Protein AF-T1BCH9-F1 (afdb_monomer)

Secondary structure (DSSP, 8-state):
-PEEPTTT--EE-TTTTSTTTT--S-HHHHHHHHHHHHH-SS---HHHHHHHHT--HHHHHHHH---SS-S---SHHHHHHHHTT----SEEEEEEEEEE--SS-S--STT-TTEEEEEEEEEE-TTSSSEEEE-

Structure (mmCIF, N/CA/C/O backbone):
data_AF-T1BCH9-F1
#
_entry.id   AF-T1BCH9-F1
#
loop_
_atom_site.group_PDB
_atom_site.id
_atom_site.type_symbol
_atom_site.label_atom_id
_atom_site.label_alt_id
_atom_site.label_comp_id
_atom_site.label_asym_id
_atom_site.label_entity_id
_atom_site.label_seq_id
_atom_site.pdbx_PDB_ins_code
_atom_site.Cartn_x
_atom_site.Cartn_y
_atom_site.Cartn_z
_atom_site.occupancy
_atom_site.B_iso_or_equiv
_atom_site.auth_seq_id
_atom_site.auth_comp_id
_atom_site.auth_asym_id
_atom_site.auth_atom_i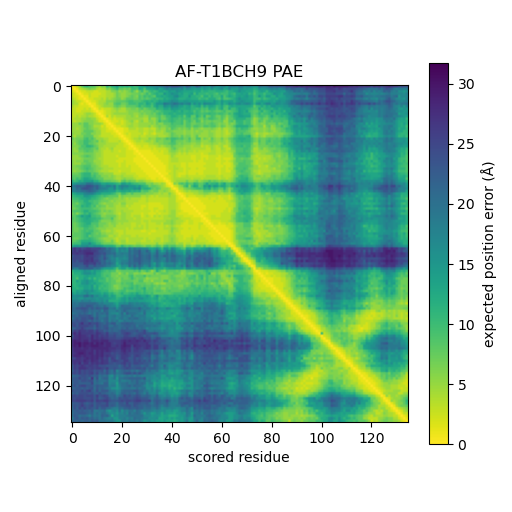d
_atom_site.pdbx_PDB_model_num
ATOM 1 N N . MET A 1 1 ? -18.109 -2.547 18.974 1.00 63.56 1 MET A N 1
ATOM 2 C CA . MET A 1 1 ? -18.253 -3.878 19.598 1.00 63.56 1 MET A CA 1
ATOM 3 C C . MET A 1 1 ? -16.959 -4.169 20.340 1.00 63.56 1 MET A C 1
ATOM 5 O O . MET A 1 1 ? -15.914 -4.207 19.699 1.00 63.56 1 MET A O 1
ATOM 9 N N . TYR A 1 2 ? -17.012 -4.238 21.669 1.00 80.88 2 TYR A N 1
ATOM 10 C CA . TYR A 1 2 ? -15.838 -4.457 22.515 1.00 80.88 2 TYR A CA 1
ATOM 11 C C . TYR A 1 2 ? -15.766 -5.932 22.905 1.00 80.88 2 TYR A C 1
ATOM 13 O O . TYR A 1 2 ? -16.759 -6.506 23.341 1.00 80.88 2 TYR A O 1
ATOM 21 N N . TYR A 1 3 ? -14.596 -6.531 22.728 1.00 84.50 3 TYR A N 1
ATOM 22 C CA . TYR A 1 3 ? -14.264 -7.871 23.181 1.00 84.50 3 TYR A CA 1
ATOM 23 C C . TYR A 1 3 ? -13.579 -7.749 24.530 1.00 84.50 3 TYR A C 1
ATOM 25 O O . TYR A 1 3 ? -12.558 -7.075 24.655 1.00 84.50 3 TYR A O 1
ATOM 33 N N . GLN A 1 4 ? -14.155 -8.377 25.549 1.00 89.62 4 GLN A N 1
ATOM 34 C CA . GLN A 1 4 ? -13.582 -8.369 26.884 1.00 89.62 4 GLN A CA 1
ATOM 35 C C . GLN A 1 4 ? -12.886 -9.697 27.160 1.00 89.62 4 GLN A C 1
ATOM 37 O O . GLN A 1 4 ? -13.500 -10.761 27.086 1.00 89.62 4 GLN A O 1
ATOM 42 N N . CYS A 1 5 ? -11.605 -9.634 27.512 1.00 88.94 5 CYS A N 1
ATOM 43 C CA . CYS A 1 5 ? -10.867 -10.804 27.956 1.00 88.94 5 CYS A CA 1
ATOM 44 C C . CYS A 1 5 ? -11.442 -11.315 29.282 1.00 88.94 5 CYS A C 1
ATOM 46 O O . CYS A 1 5 ? -11.578 -10.561 30.248 1.00 88.94 5 CYS A O 1
ATOM 48 N N . ARG A 1 6 ? -11.741 -12.615 29.353 1.00 90.31 6 ARG A N 1
ATOM 49 C CA . ARG A 1 6 ? -12.289 -13.247 30.562 1.00 90.31 6 ARG A CA 1
ATOM 50 C C . ARG A 1 6 ? -11.279 -13.303 31.714 1.00 90.31 6 ARG A C 1
ATOM 52 O O . ARG A 1 6 ? -11.693 -13.211 32.863 1.00 90.31 6 ARG A O 1
ATOM 59 N N . ALA A 1 7 ? -9.986 -13.431 31.413 1.00 91.56 7 ALA A N 1
ATOM 60 C CA . ALA A 1 7 ? -8.933 -13.595 32.416 1.00 91.56 7 ALA A CA 1
ATOM 61 C C . ALA A 1 7 ? -8.477 -12.262 33.034 1.00 91.56 7 ALA A C 1
ATOM 63 O O . ALA A 1 7 ? -8.392 -12.148 34.250 1.00 91.56 7 ALA A O 1
ATOM 64 N N . CYS A 1 8 ? -8.218 -11.240 32.211 1.00 92.69 8 CYS A N 1
ATOM 65 C CA . CYS A 1 8 ? -7.668 -9.958 32.674 1.00 92.69 8 CYS A CA 1
ATOM 66 C C . CYS A 1 8 ? -8.655 -8.784 32.602 1.00 92.69 8 CYS A C 1
ATOM 68 O O . CYS A 1 8 ? -8.279 -7.652 32.888 1.00 92.69 8 CYS A O 1
ATOM 70 N N . ARG A 1 9 ? -9.910 -9.022 32.185 1.00 87.62 9 ARG A N 1
ATOM 71 C CA . ARG A 1 9 ? -10.977 -8.009 32.022 1.00 87.62 9 ARG A CA 1
ATOM 72 C C . ARG A 1 9 ? -10.651 -6.874 31.044 1.00 87.62 9 ARG A C 1
ATOM 74 O O . ARG A 1 9 ? -11.478 -5.974 30.893 1.00 87.62 9 ARG A O 1
ATOM 81 N N . HIS A 1 10 ? -9.517 -6.945 30.346 1.00 88.00 10 HIS A N 1
ATOM 82 C CA . HIS A 1 10 ? -9.105 -5.989 29.327 1.00 88.00 10 HIS A CA 1
ATOM 83 C C . HIS A 1 10 ? -10.112 -5.951 28.175 1.00 88.00 10 HIS A C 1
ATOM 85 O O . HIS A 1 10 ? -10.547 -6.999 27.690 1.00 88.00 10 HIS A O 1
ATOM 91 N N . GLN A 1 11 ? -10.481 -4.746 27.748 1.00 87.06 11 GLN A N 1
ATOM 92 C CA . GLN A 1 11 ? -11.394 -4.518 26.635 1.00 87.06 11 GLN A CA 1
ATOM 93 C C . GLN A 1 11 ? -10.599 -4.134 25.394 1.00 87.06 11 GLN A C 1
ATOM 95 O O . GLN A 1 11 ? -9.865 -3.152 25.400 1.00 87.06 11 GLN A O 1
ATOM 100 N N . THR A 1 12 ? -10.789 -4.889 24.321 1.00 85.81 12 THR A N 1
ATOM 101 C CA . THR A 1 12 ? -10.198 -4.618 23.014 1.00 85.81 12 THR A CA 1
ATOM 102 C C . THR A 1 12 ? -11.286 -4.557 21.943 1.00 85.81 12 THR A C 1
ATOM 104 O O . THR A 1 12 ? -12.436 -4.927 22.170 1.00 85.81 12 THR A O 1
ATOM 107 N N . THR A 1 13 ? -10.958 -4.053 20.762 1.00 84.69 13 THR A N 1
ATOM 108 C CA . THR A 1 13 ? -11.834 -4.126 19.583 1.00 84.69 13 THR A CA 1
ATOM 109 C C . THR A 1 13 ? -11.165 -5.012 18.541 1.00 84.69 13 THR A C 1
ATOM 111 O O . THR A 1 13 ? -9.944 -5.107 18.531 1.00 84.69 13 THR A O 1
ATOM 114 N N . LEU A 1 14 ? -11.925 -5.632 17.632 1.00 82.19 14 LEU A N 1
ATOM 115 C CA . LEU A 1 14 ? -11.337 -6.450 16.549 1.00 82.19 14 LEU A CA 1
ATOM 116 C C . LEU A 1 14 ? -10.361 -5.669 15.668 1.00 82.19 14 LEU A C 1
ATOM 118 O O . LEU A 1 14 ? -9.473 -6.240 15.053 1.00 82.19 14 LEU A O 1
ATOM 122 N N . THR A 1 15 ? -10.547 -4.356 15.597 1.00 80.00 15 THR A N 1
ATOM 123 C CA . THR A 1 15 ? -9.691 -3.453 14.837 1.00 80.00 15 THR A CA 1
ATOM 124 C C . THR A 1 15 ? -8.494 -2.948 15.643 1.00 80.00 15 THR A C 1
ATOM 126 O O . THR A 1 15 ? -7.662 -2.248 15.075 1.00 80.00 15 THR A O 1
ATOM 129 N N . SER A 1 16 ? -8.401 -3.245 16.943 1.00 79.94 16 SER A N 1
ATOM 130 C CA . SER A 1 16 ? -7.311 -2.782 17.812 1.00 79.94 16 SER A CA 1
ATOM 131 C C . SER A 1 16 ? -5.981 -3.416 17.416 1.00 79.94 16 SER A C 1
ATOM 133 O O . SER A 1 16 ? -5.923 -4.620 17.186 1.00 79.94 16 SER A O 1
ATOM 135 N N . GLY A 1 17 ? -4.928 -2.606 17.289 1.00 74.94 17 GLY A N 1
ATOM 136 C CA . GLY A 1 17 ? -3.611 -3.045 16.828 1.00 74.94 17 GLY A CA 1
ATOM 137 C C . GLY A 1 17 ? -3.525 -3.332 15.326 1.00 74.94 17 GLY A C 1
ATOM 138 O O . GLY A 1 17 ? -2.484 -3.774 14.854 1.00 74.94 17 GLY A O 1
ATOM 139 N N . THR A 1 18 ? -4.594 -3.089 14.561 1.00 79.62 18 THR A N 1
ATOM 140 C CA . THR A 1 18 ? -4.604 -3.286 13.102 1.00 79.62 18 THR A CA 1
ATOM 141 C C . THR A 1 18 ? -4.562 -1.954 12.365 1.00 79.62 18 THR A C 1
ATOM 143 O O . THR A 1 18 ? -4.899 -0.903 12.916 1.00 79.62 18 THR A O 1
ATOM 146 N N . VAL A 1 19 ? -4.294 -2.003 11.058 1.00 76.06 19 VAL A N 1
ATOM 147 C CA . VAL A 1 19 ? -4.453 -0.842 10.171 1.00 76.06 19 VAL A CA 1
ATOM 148 C C . VAL A 1 19 ? -5.873 -0.262 10.223 1.00 76.06 19 VAL A C 1
ATOM 150 O O . VAL A 1 19 ? -6.072 0.908 9.936 1.00 76.06 19 VAL A O 1
ATOM 153 N N . PHE A 1 20 ? -6.894 -0.999 10.663 1.00 78.44 20 PHE A N 1
ATOM 154 C CA . PHE A 1 20 ? -8.267 -0.487 10.764 1.00 78.44 20 PHE A CA 1
ATOM 155 C C . PHE A 1 20 ? -8.542 0.295 12.051 1.00 78.44 20 PHE A C 1
ATOM 157 O O . PHE A 1 20 ? -9.608 0.903 12.180 1.00 78.44 20 PHE A O 1
ATOM 164 N N . GLU A 1 21 ? -7.595 0.348 12.989 1.00 78.94 21 GLU A N 1
ATOM 165 C CA . GLU A 1 21 ? -7.840 0.922 14.305 1.00 78.94 21 GLU A CA 1
ATOM 166 C C . GLU A 1 21 ? -8.231 2.405 14.239 1.00 78.94 21 GLU A C 1
ATOM 168 O O . GLU A 1 21 ? -7.628 3.211 13.518 1.00 78.94 21 GLU A O 1
ATOM 173 N N . GLY A 1 22 ? -9.269 2.774 14.997 1.00 75.00 22 GLY A N 1
ATOM 174 C CA . GLY A 1 22 ? -9.782 4.144 15.072 1.00 75.00 22 GLY A CA 1
ATOM 175 C C . GLY A 1 22 ? -10.431 4.655 13.780 1.00 75.00 22 GLY A C 1
ATOM 176 O O . GLY A 1 22 ? -10.791 5.829 13.709 1.00 75.00 22 GLY A O 1
ATOM 177 N N . SER A 1 23 ? -10.589 3.810 12.753 1.00 77.38 23 SER A N 1
ATOM 178 C CA . SER A 1 23 ? -11.319 4.183 11.545 1.00 77.38 23 SER A CA 1
ATOM 179 C C . SER A 1 23 ? -12.824 4.108 11.784 1.00 77.38 23 SER A C 1
ATOM 181 O O . SER A 1 23 ? -13.328 3.145 12.353 1.00 77.38 23 SER A O 1
ATOM 183 N N . LYS A 1 24 ? -13.550 5.120 11.305 1.00 79.50 24 LYS A N 1
ATOM 184 C CA . LYS A 1 24 ? -15.020 5.117 11.245 1.00 79.50 24 LYS A CA 1
ATOM 185 C C . LYS A 1 24 ? -15.547 4.559 9.916 1.00 79.50 24 LYS A C 1
ATOM 187 O O . LYS A 1 24 ? -16.748 4.599 9.677 1.00 79.50 24 LYS A O 1
ATOM 192 N N . LEU A 1 25 ? -14.655 4.103 9.033 1.00 82.62 25 LEU A N 1
ATOM 193 C CA . LEU A 1 25 ? -15.027 3.562 7.731 1.00 82.62 25 LEU A CA 1
ATOM 194 C C . LEU A 1 25 ? -15.438 2.092 7.847 1.00 82.62 25 LEU A C 1
ATOM 196 O O . LEU A 1 25 ? -14.800 1.347 8.596 1.00 82.62 25 LEU A O 1
ATOM 200 N N . PRO A 1 26 ? -16.435 1.650 7.063 1.00 86.38 26 PRO A N 1
ATOM 201 C CA . PRO A 1 26 ? -16.726 0.234 6.899 1.00 86.38 26 PRO A CA 1
ATOM 202 C C . PRO A 1 26 ? -15.493 -0.544 6.421 1.00 86.38 26 PRO A C 1
ATOM 204 O O . PRO A 1 26 ? -14.726 -0.067 5.580 1.00 86.38 26 PRO A O 1
ATOM 207 N N . LEU A 1 27 ? -15.326 -1.776 6.911 1.00 84.88 27 LEU A N 1
ATOM 208 C CA . LEU A 1 27 ? -14.237 -2.663 6.479 1.00 84.88 27 LEU A CA 1
ATOM 209 C C . LEU A 1 27 ? -14.309 -2.989 4.978 1.00 84.88 27 LEU A C 1
ATOM 211 O O . LEU A 1 27 ? -13.284 -3.183 4.336 1.00 84.88 27 LEU A O 1
ATOM 215 N N . THR A 1 28 ? -15.503 -2.986 4.385 1.00 88.88 28 THR A N 1
ATOM 216 C CA . THR A 1 28 ? -15.689 -3.165 2.938 1.00 88.88 28 THR A CA 1
ATOM 217 C C . THR A 1 28 ? -15.014 -2.058 2.128 1.00 88.88 28 THR A C 1
ATOM 219 O O . THR A 1 28 ? -14.331 -2.347 1.149 1.00 88.88 28 THR A O 1
ATOM 222 N N . THR A 1 29 ? -15.121 -0.799 2.568 1.00 86.00 29 THR A N 1
ATOM 223 C CA . THR A 1 29 ? -14.429 0.347 1.955 1.00 86.00 29 THR A CA 1
ATOM 224 C C . THR A 1 29 ? -12.913 0.196 2.061 1.00 86.00 29 THR A C 1
ATOM 226 O O . THR A 1 29 ? -12.187 0.524 1.127 1.00 86.00 29 THR A O 1
ATOM 229 N N . TRP A 1 30 ? -12.432 -0.344 3.181 1.00 86.00 30 TRP A N 1
ATOM 230 C CA . TRP A 1 30 ? -11.021 -0.651 3.399 1.00 86.00 30 TRP A CA 1
ATOM 231 C C . TRP A 1 30 ? -10.487 -1.732 2.456 1.00 86.00 30 TRP A C 1
ATOM 233 O O . TRP A 1 30 ? -9.436 -1.544 1.845 1.00 86.00 30 TRP A O 1
ATOM 243 N N . PHE A 1 31 ? -11.214 -2.840 2.307 1.00 87.00 31 PHE A N 1
ATOM 244 C CA . PHE A 1 31 ? -10.851 -3.908 1.373 1.00 87.00 31 PHE A CA 1
ATOM 245 C C . PHE A 1 31 ? -10.874 -3.444 -0.078 1.00 87.00 31 PHE A C 1
ATOM 247 O O . PHE A 1 31 ? -9.951 -3.757 -0.827 1.00 87.00 31 PHE A O 1
ATOM 254 N N . LEU A 1 32 ? -11.855 -2.622 -0.451 1.00 87.94 32 LEU A N 1
ATOM 255 C CA . LEU A 1 32 ? -11.893 -2.010 -1.773 1.00 87.94 32 LEU A CA 1
ATOM 256 C C . LEU A 1 32 ? -10.694 -1.078 -2.002 1.00 87.94 32 LEU A C 1
ATOM 258 O O . LEU A 1 32 ? -10.058 -1.147 -3.049 1.00 87.94 32 LEU A O 1
ATOM 262 N N . ALA A 1 33 ? -10.341 -0.250 -1.014 1.00 85.25 33 ALA A N 1
ATOM 263 C CA . ALA A 1 33 ? -9.184 0.639 -1.103 1.00 85.25 33 ALA A CA 1
ATOM 264 C C . ALA A 1 33 ? -7.875 -0.144 -1.286 1.00 85.25 33 ALA A C 1
ATOM 266 O O . ALA A 1 33 ? -7.064 0.216 -2.136 1.00 85.25 33 ALA A O 1
ATOM 267 N N . MET A 1 34 ? -7.691 -1.232 -0.530 1.00 84.00 34 MET A N 1
ATOM 268 C CA . MET A 1 34 ? -6.533 -2.116 -0.680 1.00 84.00 34 MET A CA 1
ATOM 269 C C . MET A 1 34 ? -6.490 -2.752 -2.067 1.00 84.00 34 MET A C 1
ATOM 271 O O . MET A 1 34 ? -5.453 -2.686 -2.711 1.00 84.00 34 MET A O 1
ATOM 275 N N . HIS A 1 35 ? -7.604 -3.300 -2.554 1.00 85.44 35 HIS A N 1
ATOM 276 C CA . HIS A 1 35 ? -7.668 -3.913 -3.881 1.00 85.44 35 HIS A CA 1
ATOM 277 C C . HIS A 1 35 ? -7.303 -2.933 -5.006 1.00 85.44 35 HIS A C 1
ATOM 279 O O . HIS A 1 35 ? -6.547 -3.278 -5.910 1.00 85.44 35 HIS A O 1
ATOM 285 N N . LEU A 1 36 ? -7.804 -1.697 -4.936 1.00 84.38 36 LEU A N 1
ATOM 286 C CA . LEU A 1 36 ? -7.520 -0.671 -5.941 1.00 84.38 36 LEU A CA 1
ATOM 287 C C . LEU A 1 36 ? -6.054 -0.230 -5.924 1.00 84.38 36 LEU A C 1
ATOM 289 O O . LEU A 1 36 ? -5.469 -0.027 -6.983 1.00 84.38 36 LEU A O 1
ATOM 293 N N . LEU A 1 37 ? -5.457 -0.108 -4.734 1.00 78.31 37 LEU A N 1
ATOM 294 C CA . LEU A 1 37 ? -4.059 0.294 -4.581 1.00 78.31 37 LEU A CA 1
ATOM 295 C C . LEU A 1 37 ? -3.075 -0.820 -4.959 1.00 78.31 37 LEU A C 1
ATOM 297 O O . LEU A 1 37 ? -2.015 -0.520 -5.499 1.00 78.31 37 LEU A O 1
ATOM 301 N N . THR A 1 38 ? -3.406 -2.089 -4.702 1.00 76.56 38 THR A N 1
ATOM 302 C CA . THR A 1 38 ? -2.543 -3.225 -5.068 1.00 76.56 38 THR A CA 1
ATOM 303 C C . THR A 1 38 ? -2.712 -3.669 -6.515 1.00 76.56 38 THR A C 1
ATOM 305 O O . THR A 1 38 ? -1.763 -4.170 -7.109 1.00 76.56 38 THR A O 1
ATOM 308 N N . GLY A 1 39 ? -3.899 -3.486 -7.097 1.00 73.94 39 GLY A N 1
ATOM 309 C CA . GLY A 1 39 ? -4.171 -3.829 -8.493 1.00 73.94 39 GLY A CA 1
ATOM 310 C C . GLY A 1 39 ? -3.615 -2.817 -9.499 1.00 73.94 39 GLY A C 1
ATOM 311 O O . GLY A 1 39 ? -3.417 -3.153 -10.668 1.00 73.94 39 GLY A O 1
ATOM 312 N N . SER A 1 40 ? -3.349 -1.578 -9.079 1.00 69.69 40 SER A N 1
ATOM 313 C CA . SER A 1 40 ? -2.819 -0.545 -9.968 1.00 69.69 40 SER A CA 1
ATOM 314 C C . SER A 1 40 ? -1.303 -0.681 -10.154 1.00 69.69 40 SER A C 1
ATOM 316 O O . SER A 1 40 ? -0.549 -0.507 -9.200 1.00 69.69 40 SER A O 1
ATOM 318 N N . LYS A 1 41 ? -0.841 -0.905 -11.397 1.00 56.72 41 LYS A N 1
ATOM 319 C CA . LYS A 1 41 ? 0.597 -0.875 -11.766 1.00 56.72 41 LYS A CA 1
ATOM 320 C C . LYS A 1 41 ? 1.265 0.477 -11.483 1.00 56.72 41 LYS A C 1
ATOM 322 O O . LYS A 1 41 ? 2.476 0.548 -11.311 1.00 56.72 41 LYS A O 1
ATOM 327 N N . THR A 1 42 ? 0.482 1.551 -11.458 1.00 59.41 42 THR A N 1
ATOM 328 C CA . THR A 1 42 ? 0.913 2.914 -11.141 1.00 59.41 42 THR A CA 1
ATOM 329 C C . THR A 1 42 ? 0.272 3.353 -9.837 1.00 59.41 42 THR A C 1
ATOM 331 O O . THR A 1 42 ? -0.937 3.208 -9.689 1.00 59.41 42 THR A O 1
ATOM 334 N N . ASN A 1 43 ? 1.056 3.935 -8.926 1.00 65.62 43 ASN A N 1
ATOM 335 C CA . ASN A 1 43 ? 0.569 4.532 -7.680 1.00 65.62 43 ASN A CA 1
ATOM 336 C C . ASN A 1 43 ? -0.664 5.429 -7.921 1.00 65.62 43 ASN A C 1
ATOM 338 O O . ASN A 1 43 ? -0.524 6.576 -8.349 1.00 65.62 43 ASN A O 1
ATOM 342 N N . MET A 1 44 ? -1.865 4.917 -7.627 1.00 74.31 44 MET A N 1
ATOM 343 C CA . MET A 1 44 ? -3.137 5.595 -7.906 1.00 74.31 44 MET A CA 1
ATOM 344 C C . MET A 1 44 ? -3.216 6.953 -7.197 1.00 74.31 44 MET A C 1
ATOM 346 O O . MET A 1 44 ? -2.845 7.088 -6.028 1.00 74.31 44 MET A O 1
ATOM 350 N N . ALA A 1 45 ? -3.702 7.998 -7.867 1.00 81.69 45 ALA A N 1
ATOM 351 C CA . ALA A 1 45 ? -3.831 9.312 -7.238 1.00 81.69 45 ALA A CA 1
ATOM 352 C C . ALA A 1 45 ? -4.909 9.298 -6.135 1.00 81.69 45 ALA A C 1
ATOM 354 O O . ALA A 1 45 ? -5.940 8.642 -6.264 1.00 81.69 45 ALA A O 1
ATOM 355 N N . ALA A 1 46 ? -4.734 10.081 -5.060 1.00 80.06 46 ALA A N 1
ATOM 356 C CA . ALA A 1 46 ? -5.746 10.169 -3.993 1.00 80.06 46 ALA A CA 1
ATOM 357 C C . ALA A 1 46 ? -7.105 10.682 -4.515 1.00 80.06 46 ALA A C 1
ATOM 359 O O . ALA A 1 46 ? -8.159 10.300 -4.010 1.00 80.06 46 ALA A O 1
ATOM 360 N N . LEU A 1 47 ? -7.085 11.515 -5.561 1.00 84.94 47 LEU A N 1
ATOM 361 C CA . LEU A 1 47 ? -8.288 12.008 -6.229 1.00 84.94 47 LEU A CA 1
ATOM 362 C C . LEU A 1 47 ? -9.028 10.908 -7.004 1.00 84.94 47 LEU A C 1
ATOM 364 O O . LEU A 1 47 ? -10.254 10.912 -7.056 1.00 84.94 47 LEU A O 1
ATOM 368 N N . GLU A 1 48 ? -8.293 9.970 -7.591 1.00 84.81 48 GLU A N 1
ATOM 369 C CA . GLU A 1 48 ? -8.854 8.815 -8.288 1.00 84.81 48 GLU A CA 1
ATOM 370 C C . GLU A 1 48 ? -9.429 7.817 -7.280 1.00 84.81 48 GLU A C 1
ATOM 372 O O . GLU A 1 48 ? -10.592 7.430 -7.383 1.00 84.81 48 GLU A O 1
ATOM 377 N N . LEU A 1 49 ? -8.687 7.539 -6.205 1.00 84.00 49 LEU A N 1
ATOM 378 C CA . LEU A 1 49 ? -9.155 6.715 -5.093 1.00 84.00 49 LEU A CA 1
ATOM 379 C C . LEU A 1 49 ? -10.445 7.272 -4.468 1.00 84.00 49 LEU A C 1
ATOM 381 O O . LEU A 1 49 ? -11.373 6.523 -4.173 1.00 84.00 49 LEU A O 1
ATOM 385 N N . LYS A 1 50 ? -10.549 8.601 -4.328 1.00 88.19 50 LYS A N 1
ATOM 386 C CA . LYS A 1 50 ? -11.774 9.284 -3.890 1.00 88.19 50 LYS A CA 1
ATOM 387 C C . LYS A 1 50 ? -12.965 8.953 -4.795 1.00 88.19 50 LYS A C 1
ATOM 389 O O . LYS A 1 50 ? -14.048 8.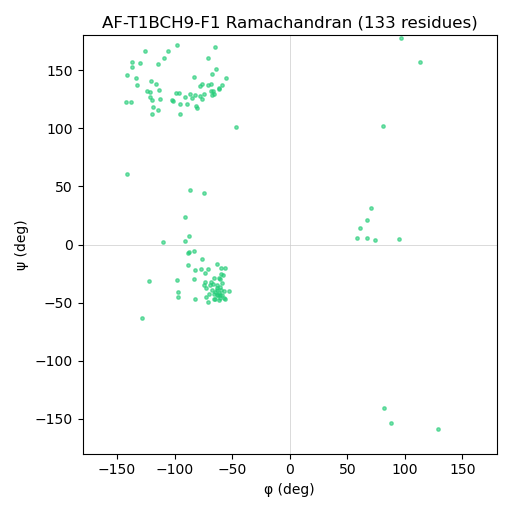672 -4.288 1.00 88.19 50 LYS A O 1
ATOM 394 N N . ARG A 1 51 ? -12.775 8.999 -6.119 1.00 88.38 51 ARG A N 1
ATOM 395 C CA . ARG A 1 51 ? -13.833 8.720 -7.104 1.00 88.38 51 ARG A CA 1
ATOM 396 C C . ARG A 1 51 ? -14.301 7.270 -7.023 1.00 88.38 51 ARG A C 1
ATOM 398 O O . ARG A 1 51 ? -15.501 7.038 -7.070 1.00 88.38 51 ARG A O 1
ATOM 405 N N . HIS A 1 52 ? -13.380 6.325 -6.841 1.00 86.81 52 HIS A N 1
ATOM 406 C CA . HIS A 1 52 ? -13.725 4.909 -6.714 1.00 86.81 52 HIS 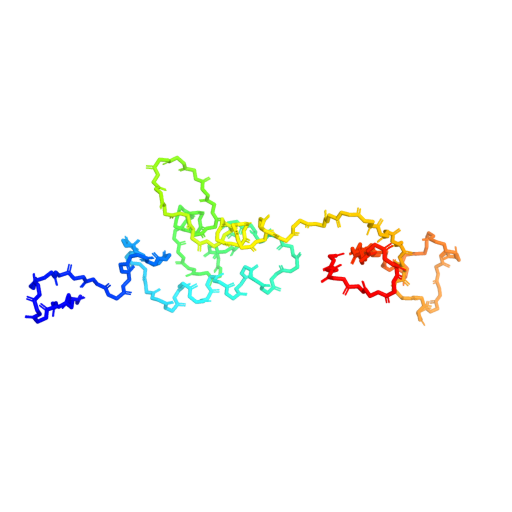A CA 1
ATOM 407 C C . HIS A 1 52 ? -14.394 4.558 -5.379 1.00 86.81 52 HIS A C 1
ATOM 409 O O . HIS A 1 52 ? -15.300 3.732 -5.350 1.00 86.81 52 HIS A O 1
ATOM 415 N N . LEU A 1 53 ? -13.961 5.173 -4.275 1.00 85.81 53 LEU A N 1
ATOM 416 C CA . LEU A 1 53 ? -14.466 4.865 -2.932 1.00 85.81 53 LEU A CA 1
ATOM 417 C C . LEU A 1 53 ? -15.707 5.673 -2.528 1.00 85.81 53 LEU A C 1
ATOM 419 O O . LEU A 1 53 ? -16.361 5.320 -1.550 1.00 85.81 53 LEU A O 1
ATOM 423 N N . GLY A 1 54 ? -16.006 6.779 -3.215 1.00 86.81 54 GLY A N 1
ATOM 424 C CA . GLY A 1 54 ? -17.120 7.666 -2.861 1.00 86.81 54 GLY A CA 1
ATOM 425 C C . GLY A 1 54 ? -16.937 8.403 -1.526 1.00 86.81 54 GLY A C 1
ATOM 426 O O . GLY A 1 54 ? -17.913 8.836 -0.919 1.00 86.81 54 GLY A O 1
ATOM 427 N N . VAL A 1 55 ? -15.699 8.540 -1.042 1.00 86.00 55 VAL A N 1
ATOM 428 C CA . VAL A 1 55 ? -15.376 9.202 0.236 1.00 86.00 55 VAL A CA 1
ATOM 429 C C . VAL A 1 55 ? -14.924 10.652 0.035 1.00 86.00 55 VAL A C 1
ATOM 431 O O . VAL A 1 55 ? -14.682 11.109 -1.083 1.00 86.00 55 VAL A O 1
ATOM 434 N N . CYS A 1 56 ? -14.771 11.406 1.124 1.00 86.81 56 CYS A N 1
ATOM 435 C CA . CYS A 1 56 ? -14.142 12.725 1.074 1.00 86.81 56 CYS A CA 1
ATOM 436 C C . CYS A 1 56 ? -12.672 12.619 0.643 1.00 86.81 56 CYS A C 1
ATOM 438 O O . CYS A 1 56 ? -12.001 11.623 0.916 1.00 86.81 56 CYS A O 1
ATOM 440 N N . TYR A 1 57 ? -12.153 13.671 0.003 1.00 84.19 57 TYR A N 1
ATOM 441 C CA . TYR A 1 57 ? -10.759 13.703 -0.452 1.00 84.19 57 TYR A CA 1
ATOM 442 C C . TYR A 1 57 ? -9.781 13.451 0.702 1.00 84.19 57 TYR A C 1
ATOM 444 O O . TYR A 1 57 ? -8.931 12.577 0.589 1.00 84.19 57 TYR A O 1
ATOM 452 N N . ASP A 1 58 ? -9.976 14.118 1.842 1.00 81.88 58 ASP A N 1
ATOM 453 C CA . ASP A 1 58 ? -9.142 13.938 3.036 1.00 81.88 58 ASP A CA 1
ATOM 454 C C . ASP A 1 58 ? -9.153 12.498 3.550 1.00 81.88 58 ASP A C 1
ATOM 456 O O . ASP A 1 58 ? -8.159 12.009 4.075 1.00 81.88 58 ASP A O 1
ATOM 460 N N . THR A 1 59 ? -10.280 11.801 3.401 1.00 81.75 59 THR A N 1
ATOM 461 C CA . THR A 1 59 ? -10.401 10.394 3.776 1.00 81.75 59 THR A CA 1
ATOM 462 C C . THR A 1 59 ? -9.624 9.512 2.809 1.00 81.75 59 THR A C 1
ATOM 464 O O . THR A 1 59 ? -8.820 8.708 3.262 1.00 81.75 59 THR A O 1
ATOM 467 N N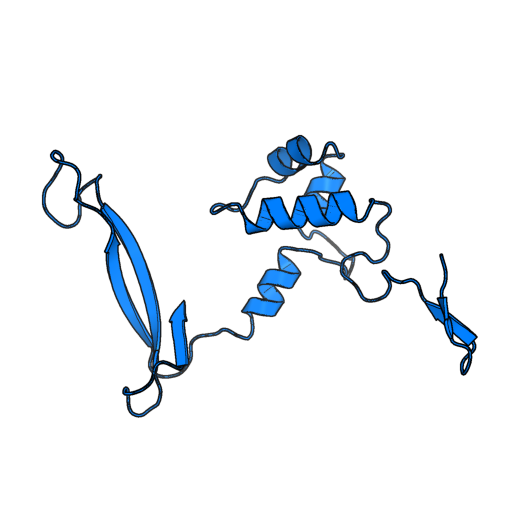 . ALA A 1 60 ? -9.803 9.689 1.497 1.00 83.19 60 ALA A N 1
ATOM 468 C CA . ALA A 1 60 ? -9.039 8.958 0.483 1.00 83.19 60 ALA A CA 1
ATOM 469 C C . ALA A 1 60 ? -7.533 9.213 0.612 1.00 83.19 60 ALA A C 1
ATOM 471 O O . ALA A 1 60 ? -6.722 8.300 0.489 1.00 83.19 60 ALA A O 1
ATOM 472 N N . TRP A 1 61 ? -7.154 10.447 0.920 1.00 78.81 61 TRP A N 1
ATOM 473 C CA . TRP A 1 61 ? -5.768 10.808 1.121 1.00 78.81 61 TRP A CA 1
ATOM 474 C C . TRP A 1 61 ? -5.203 10.201 2.409 1.00 78.81 61 TRP A C 1
ATOM 476 O O . TRP A 1 61 ? -4.142 9.609 2.335 1.00 78.81 61 TRP A O 1
ATOM 486 N N . LYS A 1 62 ? -5.930 10.201 3.538 1.00 76.25 62 LYS A N 1
ATOM 487 C CA . LYS A 1 62 ? -5.516 9.502 4.780 1.00 76.25 62 LYS A CA 1
ATOM 488 C C . LYS A 1 62 ? -5.466 7.976 4.641 1.00 76.25 62 LYS A C 1
ATOM 490 O O . LYS A 1 62 ? -4.706 7.321 5.342 1.00 76.25 62 LYS A O 1
ATOM 495 N N . LEU A 1 63 ? -6.292 7.397 3.767 1.00 78.12 63 LEU A N 1
ATOM 496 C CA . LEU A 1 63 ? -6.212 5.974 3.411 1.00 78.12 63 LEU A CA 1
ATOM 497 C C . LEU A 1 63 ? -4.914 5.665 2.648 1.00 78.12 63 LEU A C 1
ATOM 499 O O . LEU A 1 63 ? -4.357 4.578 2.796 1.00 78.12 63 LEU A O 1
ATOM 503 N N . LYS A 1 64 ? -4.448 6.619 1.832 1.00 74.06 64 LYS A N 1
ATOM 504 C CA . LYS A 1 64 ? -3.337 6.450 0.893 1.00 74.06 64 LYS A CA 1
ATOM 505 C C . LYS A 1 64 ? -1.979 6.940 1.421 1.00 74.06 64 LYS A C 1
ATOM 507 O O . LYS A 1 64 ? -0.962 6.334 1.093 1.00 74.06 64 LYS A O 1
ATOM 512 N N . HIS A 1 65 ? -1.919 8.072 2.117 1.00 65.75 65 HIS A N 1
ATOM 513 C CA . HIS A 1 65 ? -0.707 8.843 2.426 1.00 65.75 65 HIS A CA 1
ATOM 514 C C . HIS A 1 65 ? -0.654 9.269 3.900 1.00 65.75 65 HIS A C 1
ATOM 516 O O . HIS A 1 65 ? -1.669 9.659 4.480 1.00 65.75 65 HIS A O 1
ATOM 522 N N . ASP A 1 66 ? 0.563 9.248 4.449 1.00 49.50 66 ASP A N 1
ATOM 523 C CA . ASP A 1 66 ? 0.940 9.891 5.708 1.00 49.50 66 ASP A CA 1
ATOM 524 C C . ASP A 1 66 ? 1.076 11.397 5.477 1.00 49.50 66 ASP A C 1
ATOM 526 O O . ASP A 1 66 ? 1.868 11.831 4.636 1.00 49.50 66 ASP A O 1
ATOM 530 N N . GLN A 1 67 ? 0.355 12.198 6.257 1.00 38.97 67 GLN A N 1
ATOM 531 C CA . GLN A 1 67 ? 0.996 13.392 6.788 1.00 38.97 67 GLN A CA 1
ATOM 532 C C . GLN A 1 67 ? 0.536 13.648 8.222 1.00 38.97 67 GLN A C 1
ATOM 534 O O . GLN A 1 67 ? -0.623 13.991 8.481 1.00 38.97 67 GLN A O 1
ATOM 539 N N . ARG A 1 68 ? 1.544 13.693 9.092 1.00 42.88 68 ARG A N 1
ATOM 540 C CA . ARG A 1 68 ? 1.623 14.453 10.346 1.00 42.88 68 ARG A CA 1
ATOM 541 C C . ARG A 1 68 ? 0.911 13.803 11.534 1.00 42.88 68 ARG A C 1
ATOM 543 O O . ARG A 1 68 ? -0.264 14.034 11.800 1.00 42.88 68 ARG A O 1
ATOM 550 N N . LYS A 1 69 ? 1.734 13.193 12.391 1.00 37.75 69 LYS A N 1
ATOM 551 C CA . LYS A 1 69 ? 1.507 13.052 13.843 1.00 37.75 69 LY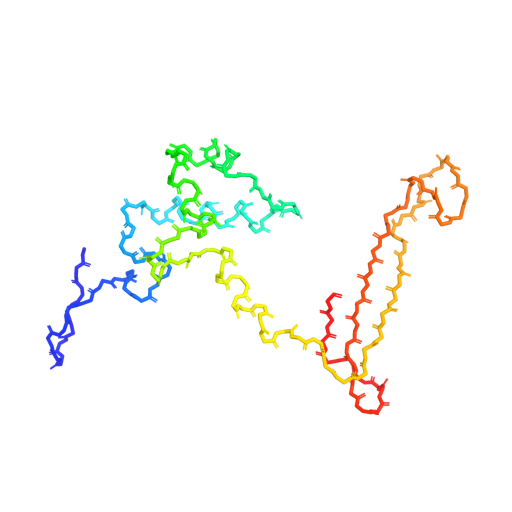S A CA 1
ATOM 552 C C . LYS A 1 69 ? 0.389 12.097 14.281 1.00 37.75 69 LYS A C 1
ATOM 554 O O . LYS A 1 69 ? -0.192 12.300 15.347 1.00 37.75 69 LYS A O 1
ATOM 559 N N . SER A 1 70 ? 0.111 11.028 13.541 1.00 40.16 70 SER A N 1
ATOM 560 C CA . SER A 1 70 ? -0.656 9.909 14.101 1.00 40.16 70 SER A CA 1
ATOM 561 C C . SER A 1 70 ? -0.041 8.583 13.653 1.00 40.16 70 SER A C 1
ATOM 563 O O . SER A 1 70 ? 0.060 8.385 12.452 1.00 40.16 70 SER A O 1
ATOM 565 N N . PRO A 1 71 ? 0.375 7.689 14.571 1.00 43.34 71 PRO A N 1
ATOM 566 C CA . PRO A 1 71 ? 1.139 6.468 14.271 1.00 43.34 71 PRO A CA 1
ATOM 567 C C . PRO A 1 71 ? 0.283 5.354 13.632 1.00 43.34 71 PRO A C 1
ATOM 569 O O . PRO A 1 71 ? 0.294 4.213 14.083 1.00 43.34 71 PRO A O 1
ATOM 572 N N . ARG A 1 72 ? -0.566 5.686 12.656 1.00 49.59 72 ARG A N 1
ATOM 573 C CA . ARG A 1 72 ? -1.536 4.762 12.047 1.00 49.59 72 ARG A CA 1
ATOM 574 C C . ARG A 1 72 ? -1.638 5.000 10.551 1.00 49.59 72 ARG A C 1
ATOM 576 O O . ARG A 1 72 ? -2.707 5.338 10.042 1.00 49.59 72 ARG A O 1
ATOM 583 N N . ASP A 1 73 ? -0.514 4.814 9.887 1.00 49.97 73 ASP A N 1
ATOM 584 C CA . ASP A 1 73 ? -0.357 4.708 8.441 1.00 49.97 73 ASP A CA 1
ATOM 585 C C . ASP A 1 73 ? -0.826 3.323 7.980 1.00 49.97 73 ASP A C 1
ATOM 587 O O . ASP A 1 73 ? -0.623 2.342 8.695 1.00 49.97 73 ASP A O 1
ATOM 591 N N . LYS A 1 74 ? -1.552 3.210 6.856 1.00 62.50 74 LYS A N 1
ATOM 592 C CA . LYS A 1 74 ? -2.441 2.034 6.694 1.00 62.50 74 LYS A CA 1
ATOM 593 C C . LYS A 1 74 ? -2.218 1.139 5.488 1.00 62.50 74 LYS A C 1
ATOM 595 O O . LYS A 1 74 ? -2.521 -0.042 5.590 1.00 62.50 74 LYS A O 1
ATOM 600 N N . ILE A 1 75 ? -1.765 1.657 4.347 1.00 66.00 75 ILE A N 1
ATOM 601 C CA . ILE A 1 75 ? -1.566 0.804 3.160 1.00 66.00 75 ILE A CA 1
ATOM 602 C C . ILE A 1 75 ? -0.169 0.995 2.593 1.00 66.00 75 ILE A C 1
ATOM 604 O O . ILE A 1 75 ? 0.620 0.062 2.650 1.00 66.00 75 ILE A O 1
ATOM 608 N N . MET A 1 76 ? 0.180 2.193 2.113 1.00 70.50 76 MET A N 1
ATOM 609 C CA . MET A 1 76 ? 1.500 2.411 1.503 1.00 70.50 76 MET A CA 1
ATOM 610 C C . MET A 1 76 ? 2.645 2.183 2.492 1.00 70.50 76 MET A C 1
ATOM 612 O O . MET A 1 76 ? 3.598 1.499 2.154 1.00 70.50 76 MET A O 1
ATOM 616 N N . GLN A 1 77 ? 2.527 2.675 3.727 1.00 69.88 77 GLN A N 1
ATOM 617 C CA . GLN A 1 77 ? 3.539 2.423 4.752 1.00 69.88 77 GLN A CA 1
ATOM 618 C C . GLN A 1 77 ? 3.621 0.953 5.150 1.00 69.88 77 GLN A C 1
ATOM 620 O O . GLN A 1 77 ? 4.717 0.427 5.241 1.00 69.88 77 GLN A O 1
ATOM 625 N N . THR A 1 78 ? 2.490 0.266 5.318 1.00 68.94 78 THR A N 1
ATOM 626 C CA . THR A 1 78 ? 2.489 -1.175 5.609 1.00 68.94 78 THR A CA 1
ATOM 627 C C . THR A 1 78 ? 3.150 -1.974 4.485 1.00 68.94 78 THR A C 1
ATOM 629 O O . THR A 1 78 ? 3.856 -2.943 4.751 1.00 68.94 78 THR A O 1
ATOM 632 N N . MET A 1 79 ? 2.965 -1.559 3.227 1.00 71.12 79 MET A N 1
ATOM 633 C CA . MET A 1 79 ? 3.696 -2.135 2.098 1.00 71.12 79 MET A CA 1
ATOM 634 C C . MET A 1 79 ? 5.192 -1.823 2.181 1.00 71.12 79 MET A C 1
ATOM 636 O O . MET A 1 79 ? 5.995 -2.740 2.059 1.00 71.12 79 MET A O 1
ATOM 640 N N . THR A 1 80 ? 5.576 -0.574 2.455 1.00 73.00 80 THR A N 1
ATOM 641 C CA . THR A 1 80 ? 6.983 -0.178 2.612 1.00 73.00 80 THR A CA 1
ATOM 642 C C . THR A 1 80 ? 7.669 -0.916 3.758 1.00 73.00 80 THR A C 1
ATOM 644 O O . THR A 1 80 ? 8.762 -1.424 3.573 1.00 73.00 80 THR A O 1
ATOM 647 N N . GLU A 1 81 ? 7.047 -1.018 4.932 1.00 73.31 81 GLU A N 1
ATOM 648 C CA . GLU A 1 81 ? 7.581 -1.738 6.096 1.00 73.31 81 GLU A CA 1
ATOM 649 C C . GLU A 1 81 ? 7.733 -3.235 5.813 1.00 73.31 81 GLU A C 1
ATOM 651 O O . GLU A 1 81 ? 8.679 -3.865 6.279 1.00 73.31 81 GLU A O 1
ATOM 656 N N . ARG A 1 82 ? 6.826 -3.808 5.015 1.00 73.12 82 ARG A N 1
ATOM 657 C CA . ARG A 1 82 ? 6.913 -5.206 4.587 1.00 73.12 82 ARG A CA 1
ATOM 658 C C . ARG A 1 82 ? 7.996 -5.443 3.534 1.00 73.12 82 ARG A C 1
ATOM 660 O O . ARG A 1 82 ? 8.581 -6.523 3.518 1.00 73.12 82 ARG A O 1
ATOM 667 N N . GLU A 1 83 ? 8.251 -4.464 2.672 1.00 71.06 83 GLU A N 1
ATOM 668 C CA . GLU A 1 83 ? 9.342 -4.486 1.688 1.00 71.06 83 GLU A CA 1
ATOM 669 C C . GLU A 1 83 ? 10.694 -4.074 2.289 1.00 71.06 83 GLU A C 1
ATOM 671 O O . GLU A 1 83 ? 11.733 -4.473 1.780 1.00 71.06 83 GLU A O 1
ATOM 676 N N . ALA A 1 84 ? 10.720 -3.343 3.406 1.00 75.62 84 ALA A N 1
ATOM 677 C CA . ALA A 1 84 ? 11.944 -2.905 4.076 1.00 75.62 84 ALA A CA 1
ATOM 678 C C . ALA A 1 84 ? 12.950 -4.036 4.385 1.00 75.62 84 ALA A C 1
ATOM 680 O O . ALA A 1 84 ? 14.143 -3.804 4.199 1.00 75.62 84 ALA A O 1
ATOM 681 N N . PRO A 1 85 ? 12.544 -5.252 4.814 1.00 72.25 85 PRO A N 1
ATOM 682 C CA . PRO A 1 85 ? 13.481 -6.363 4.983 1.00 72.25 85 PRO A CA 1
ATOM 683 C C . PRO A 1 85 ? 13.910 -7.030 3.664 1.00 72.25 85 PRO A C 1
ATOM 685 O O . PRO A 1 85 ? 14.854 -7.813 3.678 1.00 72.25 85 PRO A O 1
ATOM 688 N N . ARG A 1 86 ? 13.254 -6.754 2.527 1.00 68.38 86 ARG A N 1
ATOM 689 C CA . ARG A 1 86 ? 13.588 -7.308 1.199 1.00 68.38 86 ARG A CA 1
ATOM 690 C C . ARG A 1 86 ? 14.656 -6.475 0.491 1.00 68.38 86 ARG A C 1
ATOM 692 O O . ARG A 1 86 ? 14.528 -6.127 -0.679 1.00 68.38 86 ARG A O 1
ATOM 699 N N . GLN A 1 87 ? 15.722 -6.138 1.206 1.00 72.56 87 GLN A N 1
ATOM 700 C CA . GLN A 1 87 ? 16.887 -5.523 0.582 1.00 72.56 87 GLN A CA 1
ATOM 701 C C . GLN A 1 87 ? 17.764 -6.608 -0.041 1.00 72.56 87 GLN A C 1
ATOM 703 O O . GLN A 1 87 ? 18.112 -7.589 0.614 1.00 72.56 87 GLN A O 1
ATOM 708 N N . LEU A 1 88 ? 18.117 -6.427 -1.314 1.00 74.38 88 LEU A N 1
ATOM 709 C CA . LEU A 1 88 ? 19.111 -7.267 -1.974 1.00 74.38 88 LEU A CA 1
ATOM 710 C C . LEU A 1 88 ? 20.479 -6.999 -1.330 1.00 74.38 88 LEU A C 1
ATOM 712 O O . LEU A 1 88 ? 20.891 -5.846 -1.202 1.00 74.38 88 LEU A O 1
ATOM 716 N N . ALA A 1 89 ? 21.165 -8.059 -0.914 1.00 71.12 89 ALA A N 1
ATOM 717 C CA . ALA A 1 89 ? 22.465 -8.000 -0.254 1.00 71.12 89 ALA A CA 1
ATOM 718 C C . ALA A 1 89 ? 23.393 -9.085 -0.816 1.00 71.12 89 ALA A C 1
ATOM 720 O O . ALA A 1 89 ? 22.922 -10.087 -1.351 1.00 71.12 89 ALA A O 1
ATOM 721 N N . GLY A 1 90 ? 24.706 -8.889 -0.679 1.00 75.44 90 GLY A N 1
ATOM 722 C CA . GLY A 1 90 ? 25.710 -9.795 -1.242 1.00 75.44 90 GLY A CA 1
ATOM 723 C C . GLY A 1 90 ? 25.973 -9.516 -2.722 1.00 75.44 90 GLY A C 1
ATOM 724 O O . GLY A 1 90 ? 26.038 -8.357 -3.135 1.00 75.44 90 GLY A O 1
ATOM 725 N N . PHE A 1 91 ? 26.155 -10.572 -3.514 1.00 76.12 91 PHE A N 1
ATOM 726 C CA . PHE A 1 91 ? 26.336 -10.441 -4.955 1.00 76.12 91 PHE A CA 1
ATOM 727 C C . PHE A 1 91 ? 24.972 -10.269 -5.629 1.00 76.12 91 PHE A C 1
ATOM 729 O O . PHE A 1 91 ? 24.108 -11.141 -5.544 1.00 76.12 91 PHE A O 1
ATOM 736 N N . VAL A 1 92 ? 24.770 -9.117 -6.269 1.00 80.44 92 VAL A N 1
ATOM 737 C CA . VAL A 1 92 ? 23.521 -8.778 -6.956 1.00 80.44 92 VAL A CA 1
ATOM 738 C C . VAL A 1 92 ? 23.802 -8.676 -8.446 1.00 80.44 92 VAL A C 1
ATOM 740 O O . VAL A 1 92 ? 24.542 -7.794 -8.882 1.00 80.44 92 VAL A O 1
ATOM 743 N N . GLN A 1 93 ? 23.191 -9.564 -9.223 1.00 79.69 93 GLN A N 1
ATOM 744 C CA . GLN A 1 93 ? 23.198 -9.493 -10.675 1.00 79.69 93 GLN A CA 1
ATOM 745 C C . GLN A 1 93 ? 21.980 -8.701 -11.141 1.00 79.69 93 GLN A C 1
ATOM 747 O O . GLN A 1 93 ? 20.850 -8.995 -10.753 1.00 79.69 93 GLN A O 1
ATOM 752 N N . ILE A 1 94 ? 22.216 -7.681 -11.961 1.00 83.44 94 ILE A N 1
ATOM 753 C CA . ILE A 1 94 ? 21.171 -6.832 -12.527 1.00 83.44 94 ILE A CA 1
ATOM 754 C C . ILE A 1 94 ? 21.244 -6.982 -14.036 1.00 83.44 94 ILE A C 1
ATOM 756 O O . ILE A 1 94 ? 22.255 -6.609 -14.628 1.00 83.44 94 ILE A O 1
ATOM 760 N N . ASP A 1 95 ? 20.170 -7.480 -14.639 1.00 82.12 95 ASP A N 1
ATOM 761 C CA . ASP A 1 95 ? 20.064 -7.618 -16.088 1.00 82.12 95 ASP A CA 1
ATOM 762 C C . ASP A 1 95 ? 18.867 -6.822 -16.621 1.00 82.12 95 ASP A C 1
ATOM 764 O O . ASP A 1 95 ? 17.791 -6.769 -16.012 1.00 82.12 95 ASP A O 1
ATOM 768 N N . ASP A 1 96 ? 19.064 -6.186 -17.779 1.00 80.62 96 ASP A N 1
ATOM 769 C CA . ASP A 1 96 ? 18.004 -5.538 -18.543 1.00 80.62 96 ASP A CA 1
ATOM 770 C C . ASP A 1 96 ? 17.485 -6.480 -19.633 1.00 80.62 96 ASP A C 1
ATOM 772 O O . ASP A 1 96 ? 18.233 -7.056 -20.423 1.00 80.62 96 ASP A O 1
ATOM 776 N N . ALA A 1 97 ? 16.167 -6.628 -19.705 1.00 78.25 97 ALA A N 1
ATOM 777 C CA . ALA A 1 97 ? 15.509 -7.429 -20.721 1.00 78.25 97 ALA A CA 1
ATOM 778 C C . ALA A 1 97 ? 14.387 -6.632 -21.388 1.00 78.25 97 ALA A C 1
ATOM 780 O O . ALA A 1 97 ? 13.844 -5.669 -20.850 1.00 78.25 97 ALA A O 1
ATOM 781 N N . TYR A 1 98 ? 14.047 -7.025 -22.612 1.00 76.75 98 TYR A N 1
ATOM 782 C CA . TYR A 1 98 ? 13.031 -6.354 -23.416 1.00 76.75 98 TYR A CA 1
ATOM 783 C C . TYR A 1 98 ? 11.927 -7.356 -23.725 1.00 76.75 98 TYR A C 1
ATOM 785 O O . TYR A 1 98 ? 12.145 -8.310 -24.470 1.00 76.75 98 TYR A O 1
ATOM 793 N N . LEU A 1 99 ? 10.739 -7.139 -23.165 1.00 78.06 99 LEU A N 1
ATOM 794 C CA . LEU A 1 99 ? 9.562 -7.958 -23.432 1.00 78.06 99 LEU A CA 1
ATOM 795 C C . LEU A 1 99 ? 8.805 -7.385 -24.638 1.00 78.06 99 LEU A C 1
ATOM 797 O O . LEU A 1 99 ? 8.373 -6.233 -24.600 1.00 78.06 99 LEU A O 1
ATOM 801 N N . GLY A 1 100 ? 8.627 -8.169 -25.704 1.00 74.94 100 GLY A N 1
ATOM 802 C CA . GLY A 1 100 ? 7.832 -7.782 -26.879 1.00 74.94 100 GLY A CA 1
ATOM 803 C C . GLY A 1 100 ? 8.555 -7.957 -28.217 1.00 74.94 100 GLY A C 1
ATOM 804 O O . GLY A 1 100 ? 9.510 -8.720 -28.330 1.00 74.94 100 GLY A O 1
ATOM 805 N N . GLY A 1 101 ? 8.088 -7.240 -29.245 1.00 69.75 101 GLY A N 1
ATOM 806 C CA . GLY A 1 101 ? 8.590 -7.335 -30.625 1.00 69.75 101 GLY A CA 1
ATOM 807 C C . GLY A 1 101 ? 7.812 -8.276 -31.555 1.00 69.75 101 GLY A C 1
ATOM 808 O O . GLY A 1 101 ? 8.214 -8.446 -32.699 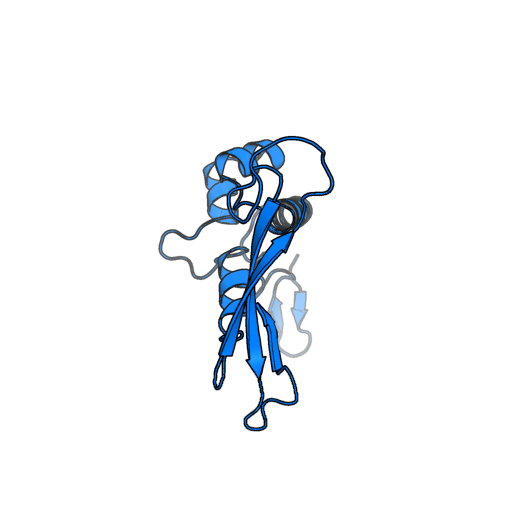1.00 69.75 101 GLY A O 1
ATOM 809 N N . GLU A 1 102 ? 6.698 -8.856 -31.098 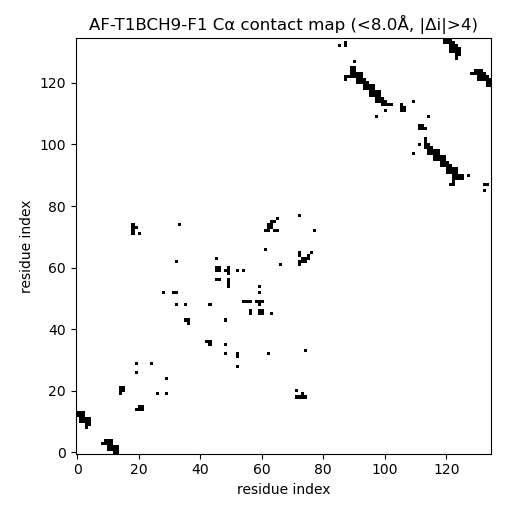1.00 64.75 102 GLU A N 1
ATOM 810 C CA . GLU A 1 102 ? 5.832 -9.732 -31.911 1.00 64.75 102 GLU A CA 1
ATOM 811 C C . GLU A 1 102 ? 5.045 -8.956 -32.990 1.00 64.75 102 GLU A C 1
ATOM 813 O O . GLU A 1 102 ? 4.605 -9.517 -33.991 1.00 64.75 102 GLU A O 1
ATOM 818 N N . ARG A 1 103 ? 4.877 -7.638 -32.812 1.00 63.75 103 ARG A N 1
ATOM 819 C CA . ARG A 1 103 ? 4.181 -6.772 -33.772 1.00 63.75 103 ARG A CA 1
ATOM 820 C C . ARG A 1 103 ? 5.123 -6.303 -34.879 1.00 63.75 103 ARG A C 1
ATOM 822 O O . ARG A 1 103 ? 6.148 -5.682 -34.607 1.00 63.75 103 ARG A O 1
ATOM 829 N N . ASN A 1 104 ? 4.718 -6.544 -36.125 1.00 62.44 104 ASN A N 1
ATOM 830 C CA . ASN A 1 104 ? 5.414 -6.064 -37.317 1.00 62.44 104 ASN A CA 1
ATOM 831 C C . ASN A 1 104 ? 5.298 -4.534 -37.443 1.00 62.44 104 ASN A C 1
ATOM 833 O O . ASN A 1 104 ? 4.201 -3.984 -37.353 1.00 62.44 104 ASN A O 1
ATOM 837 N N . GLY A 1 105 ? 6.427 -3.863 -37.690 1.00 67.19 105 GLY A N 1
ATOM 838 C CA . GLY A 1 105 ? 6.533 -2.401 -37.794 1.00 67.19 105 GLY A CA 1
ATOM 839 C C . GLY A 1 105 ? 7.364 -1.781 -36.663 1.00 67.19 105 GLY A C 1
ATOM 840 O O . GLY A 1 105 ? 7.533 -2.383 -35.608 1.00 67.19 105 GLY A O 1
ATOM 841 N N . GLY A 1 106 ? 7.911 -0.584 -36.889 1.00 71.12 106 GLY A N 1
ATOM 842 C CA . GLY A 1 106 ? 8.724 0.151 -35.909 1.00 71.12 106 GLY A CA 1
ATOM 843 C C . GLY A 1 106 ? 10.240 -0.021 -36.074 1.00 71.12 106 GLY A C 1
ATOM 844 O O . GLY A 1 106 ? 10.730 -0.730 -36.955 1.00 71.12 106 GLY A O 1
ATOM 845 N N . LYS A 1 107 ? 11.012 0.680 -35.232 1.00 71.88 107 LYS A N 1
ATOM 846 C CA . LYS A 1 107 ? 12.484 0.668 -35.294 1.00 71.88 107 LYS A CA 1
ATOM 847 C C . LYS A 1 107 ? 13.053 -0.686 -34.834 1.00 71.88 107 LYS A C 1
ATOM 849 O O . LYS A 1 107 ? 12.599 -1.207 -33.812 1.00 71.88 107 LYS A O 1
ATOM 854 N N . PRO A 1 108 ? 14.061 -1.245 -35.531 1.00 69.50 108 PRO A N 1
ATOM 855 C CA . PRO A 1 108 ? 14.764 -2.441 -35.078 1.00 69.50 108 PRO A CA 1
ATOM 856 C C . PRO A 1 108 ? 15.664 -2.147 -33.863 1.00 69.50 108 PRO A C 1
ATOM 858 O O . PRO A 1 108 ? 16.055 -1.008 -33.609 1.00 69.50 108 PRO A O 1
ATOM 861 N N . GLY A 1 109 ? 16.030 -3.194 -33.117 1.00 69.44 109 GLY A N 1
ATOM 862 C CA . GLY A 1 109 ? 16.979 -3.102 -31.999 1.00 69.44 109 GLY A CA 1
ATOM 863 C C . GLY A 1 109 ? 16.350 -2.753 -30.642 1.00 69.44 109 GLY A C 1
ATOM 864 O O . GLY A 1 109 ? 15.199 -3.111 -30.375 1.00 69.44 109 GLY A O 1
ATOM 865 N N . ARG A 1 110 ? 17.143 -2.133 -29.753 1.00 67.06 110 ARG A N 1
ATOM 866 C CA . ARG A 1 110 ? 16.768 -1.786 -28.363 1.00 67.06 110 ARG A CA 1
ATOM 867 C C . ARG A 1 110 ? 15.787 -0.605 -28.269 1.00 67.06 110 ARG A C 1
ATOM 869 O O . ARG A 1 110 ? 15.031 -0.525 -27.315 1.00 67.06 110 ARG A O 1
ATOM 876 N N . GLY A 1 111 ? 15.755 0.277 -29.271 1.00 70.00 111 GLY A N 1
ATOM 877 C CA . GLY A 1 111 ? 14.885 1.465 -29.313 1.00 70.00 111 GLY A CA 1
ATOM 878 C C . GLY A 1 111 ? 13.522 1.245 -29.979 1.00 70.00 111 GLY A C 1
ATOM 879 O O . GLY A 1 111 ? 12.959 2.190 -30.527 1.00 70.00 111 GLY A O 1
ATOM 880 N N . SER A 1 112 ? 13.035 0.003 -30.018 1.00 77.38 112 SER A N 1
ATOM 881 C CA . SER A 1 112 ? 11.741 -0.315 -30.622 1.00 77.38 112 SER A CA 1
ATOM 882 C C . SER A 1 112 ? 10.605 0.066 -29.677 1.00 77.38 112 SER A C 1
ATOM 884 O O . SER A 1 112 ? 10.576 -0.388 -28.538 1.00 77.38 112 SER A O 1
ATOM 886 N N . GLU A 1 113 ? 9.633 0.830 -30.165 1.00 76.31 113 GLU A N 1
ATOM 887 C CA . GLU A 1 113 ? 8.398 1.167 -29.436 1.00 76.31 113 GLU A CA 1
ATOM 888 C C . GLU A 1 113 ? 7.519 -0.058 -29.125 1.00 76.31 113 GLU A C 1
ATOM 890 O O . GLU A 1 113 ? 6.671 -0.015 -28.240 1.00 76.31 113 GLU A O 1
ATOM 895 N N . ASN A 1 114 ? 7.766 -1.176 -29.814 1.00 77.75 114 ASN A N 1
ATOM 896 C CA . ASN A 1 114 ? 7.076 -2.451 -29.617 1.00 77.75 114 ASN A CA 1
ATOM 897 C C . ASN A 1 114 ? 7.721 -3.339 -28.542 1.00 77.75 114 ASN A C 1
ATOM 899 O O . ASN A 1 114 ? 7.348 -4.508 -28.403 1.00 77.75 114 ASN A O 1
ATOM 903 N N . LYS A 1 115 ? 8.707 -2.815 -27.809 1.00 77.25 115 LYS A N 1
ATOM 904 C CA . LYS A 1 115 ? 9.398 -3.514 -26.729 1.00 77.25 115 LYS A CA 1
ATOM 905 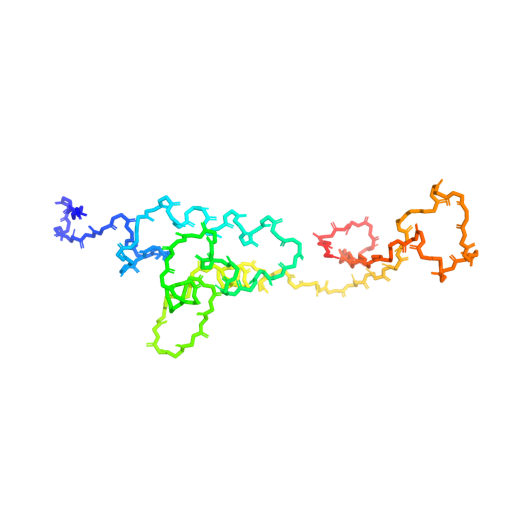C C . LYS A 1 115 ? 9.246 -2.741 -25.432 1.00 77.25 115 LYS A C 1
ATOM 907 O O . LYS A 1 115 ? 9.529 -1.550 -25.370 1.00 77.25 115 LYS A O 1
ATOM 912 N N . GLN A 1 116 ? 8.857 -3.450 -24.385 1.00 76.06 116 GLN A N 1
ATOM 913 C CA . GLN A 1 116 ? 8.836 -2.924 -23.036 1.00 76.06 116 GLN A CA 1
ATOM 914 C C . GLN A 1 116 ? 10.148 -3.312 -22.342 1.00 76.06 116 GLN A C 1
ATOM 916 O O . GLN A 1 116 ? 10.365 -4.506 -22.111 1.00 76.06 116 GLN A O 1
ATOM 921 N N . PRO A 1 117 ? 11.039 -2.357 -22.026 1.00 78.00 117 PRO A N 1
ATOM 922 C CA . PRO A 1 117 ? 12.196 -2.654 -21.199 1.00 78.00 117 PRO A CA 1
ATOM 923 C C . PRO A 1 117 ? 11.732 -2.965 -19.773 1.00 78.00 117 PRO A C 1
ATOM 925 O O . PRO A 1 117 ? 10.854 -2.291 -19.229 1.00 78.00 117 PRO A O 1
ATOM 928 N N . PHE A 1 118 ? 12.330 -3.980 -19.169 1.00 78.19 118 PHE A N 1
ATOM 929 C CA . PHE A 1 118 ? 12.215 -4.276 -17.752 1.00 78.19 118 PHE A CA 1
ATOM 930 C C . PHE A 1 118 ? 13.595 -4.644 -17.209 1.00 78.19 118 PHE A C 1
ATOM 932 O O . PHE A 1 118 ? 14.470 -5.096 -17.946 1.00 78.19 118 PHE A O 1
ATOM 939 N N . VAL A 1 119 ? 13.796 -4.396 -15.923 1.00 83.12 119 VAL A N 1
ATOM 940 C CA . VAL A 1 119 ? 15.033 -4.720 -15.214 1.00 83.12 119 VAL A CA 1
ATOM 941 C C . VAL A 1 119 ? 14.673 -5.742 -14.154 1.00 83.12 119 VAL A C 1
ATOM 943 O O . VAL A 1 119 ? 13.624 -5.609 -13.525 1.00 83.12 119 VAL A O 1
ATOM 946 N N . VAL A 1 120 ? 15.521 -6.749 -13.989 1.00 81.62 120 VAL A N 1
ATOM 947 C CA . VAL A 1 120 ? 15.419 -7.714 -12.895 1.00 81.62 120 VAL A CA 1
ATOM 948 C C . VAL A 1 120 ? 16.742 -7.704 -12.151 1.00 81.62 120 VAL A C 1
ATOM 950 O O . VAL A 1 120 ? 17.806 -7.771 -12.769 1.00 81.62 120 VAL A O 1
ATOM 953 N N . ALA A 1 121 ? 16.672 -7.614 -10.830 1.00 81.50 121 ALA A N 1
ATOM 954 C CA . ALA A 1 121 ? 17.820 -7.748 -9.953 1.00 81.50 121 ALA A CA 1
ATOM 955 C C . ALA A 1 121 ? 17.681 -9.031 -9.131 1.00 81.50 121 ALA A C 1
ATOM 957 O O . ALA A 1 121 ? 16.677 -9.234 -8.453 1.00 81.50 121 ALA A O 1
ATOM 958 N N . VAL A 1 122 ? 18.691 -9.897 -9.176 1.00 81.81 122 VAL A N 1
ATOM 959 C CA . VAL A 1 122 ? 18.730 -11.166 -8.443 1.00 81.81 122 VAL A CA 1
ATOM 960 C C . VAL A 1 122 ? 19.922 -11.153 -7.494 1.00 81.81 122 VAL A C 1
ATOM 962 O O . VAL A 1 122 ? 21.056 -10.950 -7.919 1.00 81.81 122 VAL A O 1
ATOM 965 N N . ALA A 1 123 ? 19.674 -11.373 -6.204 1.00 80.81 123 ALA A N 1
ATOM 966 C CA . ALA A 1 123 ? 20.721 -11.644 -5.225 1.00 80.81 123 ALA A CA 1
ATOM 967 C C . ALA A 1 123 ? 21.034 -13.142 -5.206 1.00 80.81 123 ALA A C 1
ATOM 969 O O . ALA A 1 123 ? 20.118 -13.957 -5.056 1.00 80.81 123 ALA A O 1
ATOM 970 N N . THR A 1 124 ? 22.308 -13.504 -5.317 1.00 77.38 124 THR A N 1
ATOM 971 C CA . THR A 1 124 ? 22.788 -14.892 -5.263 1.00 77.38 124 THR A CA 1
ATOM 972 C C . THR A 1 124 ? 23.558 -15.169 -3.975 1.00 77.38 124 THR A C 1
ATOM 974 O O . THR A 1 124 ? 24.028 -14.248 -3.303 1.00 77.38 124 THR A O 1
ATOM 977 N N . ASP A 1 125 ? 23.680 -16.449 -3.625 1.00 76.62 125 ASP A N 1
ATOM 978 C CA . ASP A 1 125 ? 24.591 -16.903 -2.572 1.00 76.62 125 ASP A CA 1
ATOM 979 C C . ASP A 1 125 ? 26.075 -16.658 -2.929 1.00 76.62 125 ASP A C 1
ATOM 981 O O . ASP A 1 125 ? 26.415 -16.287 -4.055 1.00 76.62 125 ASP A O 1
ATOM 985 N N . GLU A 1 126 ? 26.977 -16.843 -1.957 1.00 70.75 126 GLU A N 1
ATOM 986 C CA . GLU A 1 126 ? 28.431 -16.659 -2.141 1.00 70.75 126 GLU A CA 1
ATOM 987 C C . GLU A 1 126 ? 29.023 -17.580 -3.224 1.00 70.75 126 GLU A C 1
ATOM 989 O O . GLU A 1 126 ? 30.088 -17.292 -3.768 1.00 70.75 126 GLU A O 1
ATOM 994 N N . THR A 1 127 ? 28.327 -18.671 -3.551 1.00 74.62 127 THR A N 1
ATOM 995 C CA . THR A 1 127 ? 28.701 -19.637 -4.589 1.00 74.62 127 THR A CA 1
ATOM 996 C C . THR A 1 127 ? 28.172 -19.287 -5.981 1.00 74.62 127 THR A C 1
ATOM 998 O O . THR A 1 127 ? 28.580 -19.926 -6.945 1.00 74.62 127 THR A O 1
ATOM 1001 N N . LEU A 1 128 ? 27.322 -18.260 -6.111 1.00 68.88 128 LEU A N 1
ATOM 1002 C CA . LEU A 1 128 ? 26.668 -17.830 -7.356 1.00 68.88 128 LEU A CA 1
ATOM 1003 C C . LEU A 1 128 ? 25.758 -18.893 -8.005 1.00 68.88 128 LEU A C 1
ATOM 1005 O O . LEU A 1 128 ? 25.365 -18.740 -9.161 1.00 68.88 128 LEU A O 1
ATOM 1009 N N . GLU A 1 129 ? 25.407 -19.959 -7.285 1.00 69.38 129 GLU A N 1
ATOM 1010 C CA . GLU A 1 129 ? 24.643 -21.089 -7.834 1.00 69.38 129 GLU A CA 1
ATOM 1011 C C . GLU A 1 129 ? 23.146 -20.984 -7.527 1.00 69.38 129 GLU A C 1
ATOM 1013 O O . GLU A 1 129 ? 22.324 -21.420 -8.337 1.00 69.38 129 GLU A O 1
ATOM 1018 N N . HIS A 1 130 ? 22.770 -20.365 -6.399 1.00 73.19 130 HIS A N 1
ATOM 1019 C CA . HIS A 1 130 ? 21.370 -20.295 -5.976 1.00 73.19 130 HIS A CA 1
ATOM 1020 C C . HIS A 1 130 ? 20.876 -18.849 -5.809 1.00 73.19 130 HIS A C 1
ATOM 1022 O O . HIS A 1 130 ? 21.472 -18.061 -5.064 1.00 73.19 130 HIS A O 1
ATOM 1028 N N . PRO A 1 131 ? 19.755 -18.479 -6.460 1.00 74.88 131 PRO A N 1
ATOM 1029 C CA . PRO A 1 131 ? 19.126 -17.183 -6.258 1.00 74.88 131 PRO A CA 1
ATOM 1030 C C . PRO A 1 131 ? 18.391 -17.149 -4.911 1.00 74.88 131 PRO A C 1
ATOM 1032 O O . PRO A 1 131 ? 17.566 -18.013 -4.614 1.00 74.88 131 PRO A O 1
ATOM 1035 N N . THR A 1 132 ? 18.659 -16.119 -4.111 1.00 75.88 132 THR A N 1
ATOM 1036 C CA . THR A 1 132 ? 18.062 -15.926 -2.779 1.00 75.88 132 THR A CA 1
ATOM 1037 C C . THR A 1 132 ? 16.862 -14.979 -2.834 1.00 75.88 132 THR A C 1
ATOM 1039 O O . THR A 1 132 ? 15.807 -15.269 -2.272 1.00 75.88 132 THR A O 1
ATOM 1042 N N . PHE A 1 133 ? 16.995 -13.854 -3.541 1.00 73.88 133 PHE A N 1
ATOM 1043 C CA . PHE A 1 133 ? 15.941 -12.848 -3.698 1.00 73.88 133 PHE A CA 1
ATOM 1044 C C . PHE A 1 133 ? 15.948 -12.283 -5.118 1.00 73.88 133 PHE A C 1
ATOM 1046 O O . PHE A 1 133 ? 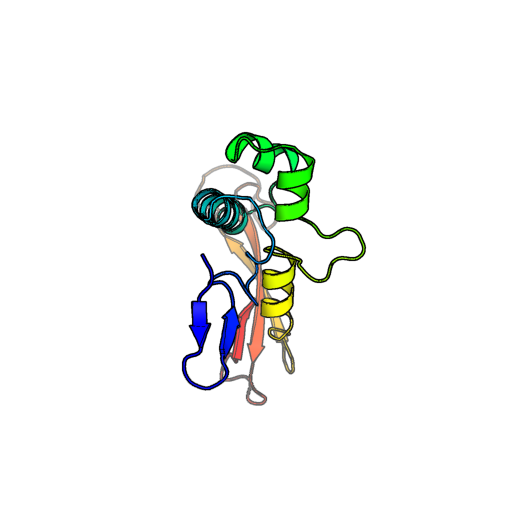17.013 -12.137 -5.709 1.00 73.88 133 PHE A O 1
ATOM 1053 N N . ALA A 1 134 ? 14.773 -11.942 -5.647 1.00 72.88 134 ALA A N 1
ATOM 1054 C CA . ALA A 1 134 ? 14.624 -11.272 -6.935 1.00 72.88 134 ALA A CA 1
ATOM 1055 C C . ALA A 1 134 ? 13.651 -10.092 -6.807 1.00 72.88 134 ALA A C 1
ATOM 1057 O O . ALA A 1 134 ? 12.622 -10.226 -6.135 1.00 72.88 134 ALA A O 1
ATOM 1058 N N . VAL A 1 135 ? 13.992 -8.962 -7.431 1.00 70.12 135 VAL A N 1
ATOM 1059 C CA . VAL A 1 135 ? 13.202 -7.718 -7.468 1.00 70.12 135 VAL A CA 1
ATOM 1060 C C . VAL A 1 135 ? 13.114 -7.199 -8.896 1.00 70.12 135 VAL A C 1
ATOM 1062 O O . VAL A 1 135 ? 14.143 -7.253 -9.608 1.00 70.12 135 VAL A O 1
#

Organism: NCBI:txid410659

InterPro domains:
  IPR024445 ISXO2-like transposase domain [PF12762] (87-125)

Solvent-accessible surface area (backbone atoms only — not comparable to full-atom values): 8483 Å² total; per-residue (Å²): 122,75,49,64,41,87,88,78,63,50,75,44,40,94,38,58,96,42,72,57,45,95,57,92,66,59,68,67,61,51,52,52,51,50,51,56,58,70,70,39,95,55,89,72,50,43,72,54,50,13,67,77,69,74,49,54,58,71,54,27,31,54,55,56,48,86,80,83,94,66,102,70,60,51,43,56,53,52,49,47,62,65,47,61,79,70,63,83,58,82,55,66,52,73,50,82,47,67,55,68,59,86,63,90,78,79,54,77,77,90,78,19,87,58,39,48,78,48,71,43,37,36,14,28,45,100,82,70,79,49,80,76,46,76,87

Radius of gyration: 22.0 Å; Cα contacts (8 Å, |Δi|>4): 153; chains: 1; bounding box: 47×36×70 Å

Foldseek 3Di:
DWDADPPPRDTDDPCPPALCPPDPDDVVLLVQLQCVCVVDPDRDDLVRNCVSSVDDSVVSCQQRDDDDDDPRRHHPVVVVVVCVVVDQDDDKDKDKDWPADPDPDADDDPPGPGTDIDMKIFHDDPVNPDTDHID

Nearest PDB structures (foldseek):
  4co5-assembly1_A  TM=3.737E-01  e=2.432E+00  Azospirillum brasilense
  5z5e-assembly1_A  TM=1.973E-01  e=8.810E+00  Nanoarchaeum equitans Kin4-M

pLDDT: mean 75.67, std 10.78, range [37.75, 92.69]

Sequence (135 aa):
MYYQCRACRHQTTLTSGTVFEGSKLPLTTWFLAMHLLTGSKTNMAALELKRHLGVCYDTAWKLKHDQRKSPRDKIMQTMTEREAPRQLAGFVQIDDAYLGGERNGGKPGRGSENKQPFVVAVATDETLEHPTFAV

Mean predicted aligned error: 12.9 Å